Protein AF-A0A1Y3AWT3-F1 (afdb_monomer)

Mean predicted aligned error: 4.54 Å

Nearest PDB structures (foldseek):
  6edx-assembly1_A  TM=7.654E-01  e=1.043E-03  Homo sapiens
  1xtn-assembly1_A  TM=6.943E-01  e=1.266E-03  Mus musculus
  4oxw-assembly1_A  TM=8.667E-01  e=3.185E-02  synthetic construct
  6ywy-assembly1_F  TM=4.724E-01  e=2.559E+00  Neurospora crassa
  3f02-assembly2_B  TM=3.734E-01  e=1.629E+00  Homo sapiens

Foldseek 3Di:
DDKDKDFPDKDWDAPPVVRDIFIWTWMWIDDDPDIDTDIDGPVCPDPVNVVVVVVVVVD

Organism: Euroglyphus maynei (NCBI:txid6958)

Secondary structure (DSSP, 8-state):
--EEEEEEEEEEEEEGGGTEEEEEEEEEEEETTEEEEEEEEGGG--HHHHHHHHHHH--

Radius of gyration: 13.36 Å; Cα contacts (8 Å, |Δi|>4): 83; chains: 1; bounding box: 39×22×28 Å

Solvent-accessible surface area (backbone atoms only — not comparable to full-atom values): 3654 Å² total; per-residue (Å²): 132,69,78,47,75,48,76,79,47,73,47,80,46,70,45,72,95,70,77,40,74,47,61,36,34,38,33,44,36,38,47,85,93,47,74,49,79,47,80,44,39,79,91,56,76,41,73,68,52,51,52,55,50,51,52,69,72,69,106

Sequence (59 aa):
MAITAHVESSEVWEQQLKNKKFTVYKIIVEYGQQSWMFYRRYNEFTEETISIFTSKITG

Structure (mmCIF, N/CA/C/O backbone):
data_AF-A0A1Y3AWT3-F1
#
_entry.id   AF-A0A1Y3AWT3-F1
#
loop_
_atom_site.group_PDB
_atom_site.id
_atom_site.type_symbol
_atom_site.label_atom_id
_atom_site.label_alt_id
_atom_site.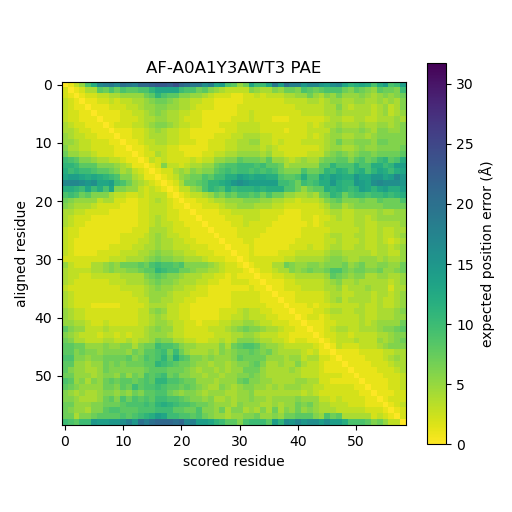label_comp_id
_atom_site.label_asym_id
_atom_site.label_entity_id
_atom_site.label_seq_id
_atom_site.pdbx_PDB_ins_code
_atom_site.Cartn_x
_atom_site.Cartn_y
_atom_site.Cartn_z
_atom_site.occupancy
_atom_site.B_iso_or_equiv
_atom_site.auth_seq_id
_atom_site.auth_comp_id
_atom_site.auth_asym_id
_atom_site.auth_atom_id
_atom_site.pdbx_PDB_model_num
ATOM 1 N N . MET A 1 1 ? -14.784 -4.992 13.966 1.00 70.25 1 MET A N 1
ATOM 2 C CA . MET A 1 1 ? -14.476 -3.755 13.212 1.00 70.25 1 MET A CA 1
ATOM 3 C C . MET A 1 1 ? -13.749 -4.156 11.941 1.00 70.25 1 MET A C 1
ATOM 5 O O . MET A 1 1 ? -13.021 -5.139 11.987 1.00 70.25 1 MET A O 1
ATOM 9 N N . ALA A 1 2 ? -13.991 -3.479 10.820 1.00 83.81 2 ALA A N 1
ATOM 10 C CA . ALA A 1 2 ? -13.259 -3.753 9.584 1.00 83.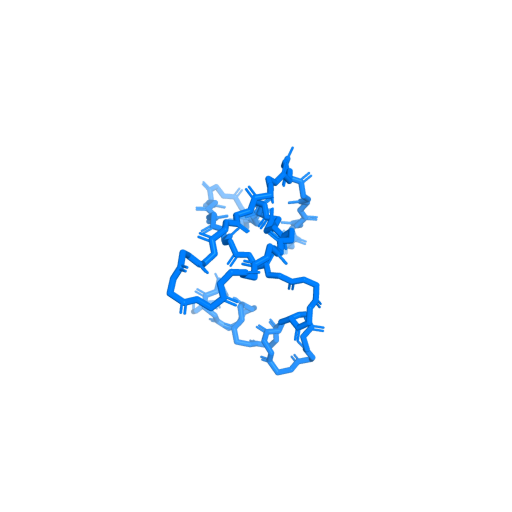81 2 ALA A CA 1
ATOM 11 C C . ALA A 1 2 ? -11.908 -3.027 9.610 1.00 83.81 2 ALA A C 1
ATOM 13 O O . ALA A 1 2 ? -11.815 -1.936 10.170 1.00 83.81 2 ALA A O 1
ATOM 14 N N . ILE A 1 3 ? -10.887 -3.640 9.016 1.00 88.81 3 ILE A N 1
ATOM 15 C CA . ILE A 1 3 ? -9.626 -2.964 8.708 1.00 88.81 3 ILE A CA 1
ATOM 16 C C . ILE A 1 3 ? -9.792 -2.360 7.317 1.00 88.81 3 ILE A C 1
ATOM 18 O O . ILE A 1 3 ? -10.113 -3.082 6.370 1.00 88.81 3 ILE A O 1
ATOM 22 N N . THR A 1 4 ? -9.585 -1.055 7.193 1.00 91.75 4 THR A N 1
ATOM 23 C CA . THR A 1 4 ? -9.580 -0.356 5.905 1.00 91.75 4 THR A CA 1
ATOM 24 C C . THR A 1 4 ? -8.164 0.081 5.581 1.00 91.75 4 THR A C 1
ATOM 26 O O . THR A 1 4 ? -7.441 0.576 6.439 1.00 91.75 4 THR A O 1
ATOM 29 N N . ALA A 1 5 ? -7.750 -0.123 4.333 1.00 91.56 5 ALA A N 1
ATOM 30 C CA . ALA A 1 5 ? -6.454 0.313 3.840 1.00 91.56 5 ALA A CA 1
ATOM 31 C C . ALA A 1 5 ? -6.642 1.018 2.500 1.00 91.56 5 ALA A C 1
ATOM 33 O O . ALA A 1 5 ? -7.359 0.520 1.630 1.00 91.56 5 ALA A O 1
ATOM 34 N N . HIS A 1 6 ? -5.991 2.163 2.329 1.00 93.31 6 HIS A N 1
ATOM 35 C CA . HIS A 1 6 ? -5.992 2.890 1.068 1.00 93.31 6 HIS A CA 1
ATOM 36 C C . HIS A 1 6 ? -4.638 3.548 0.812 1.00 93.31 6 HIS A C 1
ATOM 38 O O . HIS A 1 6 ? -3.872 3.847 1.729 1.00 93.31 6 HIS A O 1
ATOM 44 N N . VAL A 1 7 ? -4.338 3.756 -0.466 1.00 95.56 7 VAL A N 1
ATOM 45 C CA . VAL A 1 7 ? -3.181 4.544 -0.890 1.00 95.56 7 VAL A CA 1
ATOM 46 C C . VAL A 1 7 ? -3.607 6.006 -0.902 1.00 95.56 7 VAL A C 1
ATOM 48 O O . VAL A 1 7 ? -4.517 6.373 -1.639 1.00 95.56 7 VAL A O 1
ATOM 51 N N . GLU A 1 8 ? -2.964 6.828 -0.080 1.00 97.56 8 GLU A N 1
ATOM 52 C CA . GLU A 1 8 ? -3.244 8.26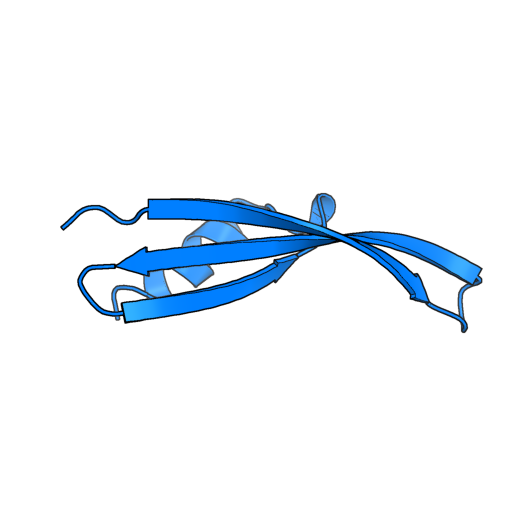6 0.001 1.00 97.56 8 GLU A CA 1
ATOM 53 C C . GLU A 1 8 ? -2.490 9.031 -1.091 1.00 97.56 8 GLU A C 1
ATOM 55 O O . GLU A 1 8 ? -3.039 9.918 -1.740 1.00 97.56 8 GLU A O 1
ATOM 60 N N . SER A 1 9 ? -1.223 8.675 -1.31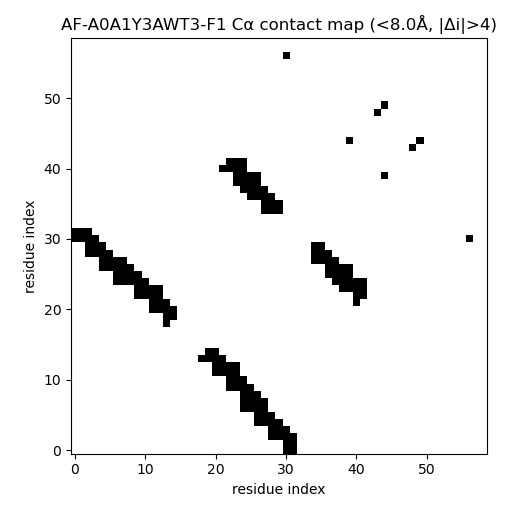7 1.00 97.50 9 SER A N 1
ATOM 61 C CA . SER A 1 9 ? -0.379 9.307 -2.329 1.00 97.50 9 SER A CA 1
ATOM 62 C C . SER A 1 9 ? 0.749 8.386 -2.795 1.00 97.50 9 SER A C 1
ATOM 64 O O . SER A 1 9 ? 1.022 7.334 -2.209 1.00 97.50 9 SER A O 1
ATOM 66 N N . SER A 1 10 ? 1.425 8.791 -3.870 1.00 97.31 10 SER A N 1
ATOM 67 C CA . SER A 1 10 ? 2.641 8.142 -4.358 1.00 97.31 10 SER A CA 1
ATOM 68 C C . SER A 1 10 ? 3.696 9.175 -4.724 1.00 97.31 10 SER A C 1
ATOM 70 O O . SER A 1 10 ? 3.374 10.198 -5.327 1.00 97.31 10 SER A O 1
ATOM 72 N N . GLU A 1 11 ? 4.954 8.864 -4.439 1.00 96.69 11 GLU A N 1
ATOM 73 C CA . GLU A 1 11 ? 6.104 9.718 -4.728 1.00 96.69 11 GLU A CA 1
ATOM 74 C C . GLU A 1 11 ? 7.200 8.919 -5.436 1.00 96.69 11 GLU A C 1
ATOM 76 O O . GLU A 1 11 ? 7.327 7.707 -5.251 1.00 96.69 11 GLU A O 1
ATOM 81 N N . VAL A 1 12 ? 8.022 9.596 -6.240 1.00 95.81 12 VAL A N 1
ATOM 82 C CA . VAL A 1 12 ? 9.239 8.998 -6.801 1.00 95.81 12 VAL A CA 1
ATOM 83 C C . VAL A 1 12 ? 10.402 9.342 -5.887 1.00 95.81 12 VAL A C 1
ATOM 85 O O . VAL A 1 12 ? 10.748 10.510 -5.729 1.00 95.81 12 VAL A O 1
ATOM 88 N N . TRP A 1 13 ? 11.017 8.321 -5.302 1.00 94.62 13 TRP A N 1
ATOM 89 C CA . TRP A 1 13 ? 12.224 8.468 -4.499 1.00 94.62 13 TRP A CA 1
ATOM 90 C C . TRP A 1 13 ? 13.442 8.030 -5.305 1.00 94.62 13 TRP A C 1
ATOM 92 O O . TRP A 1 13 ? 13.379 7.117 -6.133 1.00 94.62 13 TRP A O 1
ATOM 102 N N . GLU A 1 14 ? 14.568 8.690 -5.058 1.00 92.94 14 GLU A N 1
ATOM 103 C CA . GLU A 1 14 ? 15.832 8.414 -5.728 1.00 92.94 14 GLU A CA 1
ATOM 104 C C . GLU A 1 14 ? 16.889 7.982 -4.715 1.00 92.94 14 GLU A C 1
ATOM 106 O O . GLU A 1 14 ? 17.260 8.722 -3.803 1.00 92.94 14 GLU A O 1
ATOM 111 N N . GLN A 1 15 ? 17.416 6.774 -4.896 1.00 88.81 15 GLN A N 1
ATOM 112 C CA . GLN A 1 15 ? 18.597 6.322 -4.177 1.00 88.81 15 GLN A CA 1
ATOM 113 C C . GLN A 1 15 ? 19.841 6.832 -4.908 1.00 88.81 15 GLN A C 1
ATOM 115 O O . GLN A 1 15 ? 20.337 6.180 -5.830 1.00 88.81 15 GLN A O 1
ATOM 120 N N . GLN A 1 16 ? 20.348 7.982 -4.451 1.00 83.62 16 GLN A N 1
ATOM 121 C CA . GLN A 1 16 ? 21.495 8.700 -5.027 1.00 83.62 16 GLN A CA 1
ATOM 122 C C . GLN A 1 16 ? 22.707 7.784 -5.272 1.00 83.62 16 GLN A C 1
ATOM 124 O O . GLN A 1 16 ? 23.256 7.748 -6.368 1.00 83.62 16 GLN A O 1
ATOM 129 N N . LEU A 1 17 ? 23.057 6.940 -4.293 1.00 81.69 17 LEU A N 1
ATOM 130 C CA . LEU A 1 17 ? 24.208 6.026 -4.374 1.00 81.69 17 LEU A CA 1
ATOM 131 C C . LEU A 1 17 ? 24.110 4.964 -5.482 1.00 81.69 17 LEU A C 1
ATOM 133 O O . LEU A 1 17 ? 25.127 4.400 -5.871 1.00 81.69 17 LEU A O 1
ATOM 137 N N . LYS A 1 18 ? 22.902 4.646 -5.960 1.00 84.31 18 LYS A N 1
ATOM 138 C CA . LYS A 1 18 ? 22.678 3.619 -6.993 1.00 84.31 18 LYS A CA 1
ATOM 139 C C . LYS A 1 18 ? 22.078 4.188 -8.276 1.00 84.31 18 LYS A C 1
ATOM 141 O O . LYS A 1 18 ? 21.700 3.401 -9.140 1.00 84.31 18 LYS A O 1
ATOM 146 N N . ASN A 1 19 ? 21.947 5.517 -8.372 1.00 88.12 19 ASN A N 1
ATOM 147 C CA . ASN A 1 19 ? 21.248 6.216 -9.453 1.00 88.12 19 ASN A CA 1
ATOM 148 C C . ASN A 1 19 ? 19.914 5.533 -9.821 1.00 88.12 19 ASN A C 1
ATOM 150 O O . ASN A 1 19 ? 19.598 5.301 -10.989 1.00 88.12 19 ASN A O 1
ATOM 154 N N . LYS A 1 20 ? 19.175 5.090 -8.795 1.00 91.19 20 LYS A N 1
ATOM 155 C CA . LYS A 1 20 ? 17.981 4.258 -8.958 1.00 91.19 20 LYS A CA 1
ATOM 156 C C . LYS A 1 20 ? 16.767 4.994 -8.431 1.00 91.19 20 LYS A C 1
ATOM 158 O O . LYS A 1 20 ? 16.707 5.326 -7.248 1.00 91.19 20 LYS A O 1
ATOM 163 N N . LYS A 1 21 ? 15.780 5.167 -9.304 1.00 93.38 21 LYS A N 1
ATOM 164 C CA . LYS A 1 21 ? 14.474 5.733 -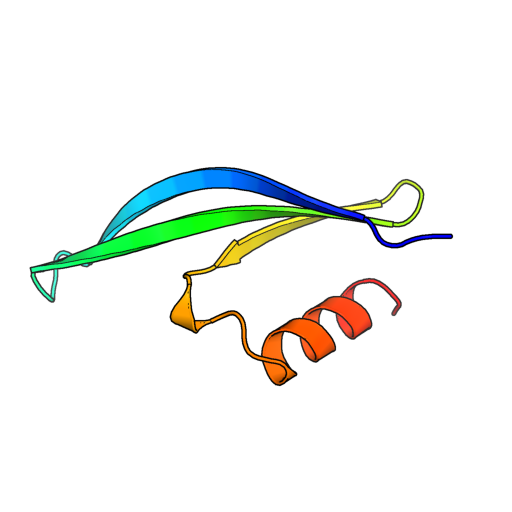8.973 1.00 93.38 21 LYS A CA 1
ATOM 165 C C . LYS A 1 21 ? 13.468 4.619 -8.709 1.00 93.38 21 LYS A C 1
ATOM 167 O O . LYS A 1 21 ? 13.525 3.562 -9.342 1.00 93.38 21 LYS A O 1
ATOM 172 N N . PHE A 1 22 ? 12.571 4.837 -7.761 1.00 93.88 22 PHE A N 1
ATOM 173 C CA . PHE A 1 22 ? 11.476 3.921 -7.461 1.00 93.88 22 PHE A CA 1
ATOM 174 C C . PHE A 1 22 ? 10.272 4.679 -6.915 1.00 93.88 22 PHE A C 1
ATOM 176 O O . PHE A 1 22 ? 10.414 5.678 -6.215 1.00 93.88 22 PHE A O 1
ATOM 183 N N . THR A 1 23 ? 9.084 4.175 -7.228 1.00 96.25 23 THR A N 1
ATOM 184 C CA . THR A 1 23 ? 7.832 4.693 -6.680 1.00 96.25 23 THR A CA 1
ATOM 185 C C . THR A 1 23 ? 7.613 4.144 -5.276 1.00 96.25 23 THR A C 1
ATOM 187 O O . THR A 1 23 ? 7.717 2.933 -5.053 1.00 96.25 23 THR A O 1
ATOM 190 N N . VAL A 1 24 ? 7.293 5.035 -4.345 1.00 96.81 24 VAL A N 1
ATOM 191 C CA . VAL A 1 24 ? 6.904 4.726 -2.971 1.00 96.81 24 VAL A CA 1
ATOM 192 C C . VAL A 1 24 ? 5.465 5.179 -2.769 1.00 96.81 24 VAL A C 1
ATOM 194 O O . VAL A 1 24 ? 5.108 6.308 -3.095 1.00 96.81 24 VAL A O 1
ATOM 197 N N . TYR A 1 25 ? 4.641 4.286 -2.239 1.00 96.38 25 TYR A N 1
ATOM 198 C CA . TYR A 1 25 ? 3.244 4.535 -1.917 1.00 96.38 25 TYR A CA 1
ATOM 199 C C . TYR A 1 25 ? 3.111 4.850 -0.431 1.00 96.38 25 TYR A C 1
ATOM 201 O O . TYR A 1 25 ? 3.629 4.100 0.404 1.00 96.38 25 TYR A O 1
ATOM 209 N N . LYS A 1 26 ? 2.398 5.933 -0.117 1.00 96.31 26 LYS A N 1
ATOM 210 C CA . LYS A 1 26 ? 1.936 6.262 1.231 1.00 96.31 26 LYS A CA 1
ATOM 211 C C . LYS A 1 26 ? 0.597 5.567 1.450 1.00 96.31 26 LYS A C 1
ATOM 213 O O . LYS A 1 26 ? -0.381 5.855 0.761 1.00 96.31 26 LYS A O 1
ATOM 218 N N . ILE A 1 27 ? 0.571 4.629 2.382 1.00 95.12 27 ILE A N 1
ATOM 219 C CA . ILE A 1 27 ? -0.592 3.801 2.692 1.00 95.12 27 ILE A CA 1
ATOM 220 C C . ILE A 1 27 ? -1.089 4.198 4.072 1.00 95.12 27 ILE A C 1
ATOM 222 O O . ILE A 1 27 ? -0.309 4.204 5.028 1.00 95.12 27 ILE A O 1
ATOM 226 N N . ILE A 1 28 ? -2.382 4.478 4.167 1.00 94.69 28 ILE A N 1
ATOM 227 C CA . ILE A 1 28 ? -3.072 4.701 5.431 1.00 94.69 28 ILE A CA 1
ATOM 228 C C . ILE A 1 28 ? -3.901 3.461 5.736 1.00 94.69 28 ILE A C 1
ATOM 230 O O . ILE A 1 28 ? -4.649 2.975 4.882 1.00 94.69 28 ILE A O 1
ATOM 234 N N . VAL A 1 29 ? -3.727 2.932 6.945 1.00 92.81 29 VAL A N 1
ATOM 235 C CA . VAL A 1 29 ? -4.509 1.806 7.456 1.00 92.81 29 VAL A CA 1
ATOM 236 C C . VAL A 1 29 ? -5.226 2.241 8.717 1.00 92.81 29 VAL A C 1
ATOM 238 O O . VAL A 1 29 ? -4.610 2.830 9.603 1.00 92.81 29 VAL A O 1
ATOM 241 N N . GLU A 1 30 ? -6.515 1.945 8.797 1.00 92.25 30 GLU A N 1
ATOM 242 C CA . GLU A 1 30 ? -7.389 2.371 9.882 1.00 92.25 30 GLU A CA 1
ATOM 243 C C . GLU A 1 30 ? -8.065 1.153 10.515 1.00 92.25 30 GLU A C 1
ATOM 245 O O . GLU A 1 30 ? -8.524 0.230 9.832 1.00 92.25 30 GLU A O 1
ATOM 250 N N . TYR A 1 31 ? -8.121 1.154 11.846 1.00 91.00 31 TYR A N 1
ATOM 251 C CA . TYR A 1 31 ? -8.831 0.159 12.639 1.00 91.00 31 TYR A CA 1
ATOM 252 C C . TYR A 1 31 ? -9.489 0.840 13.842 1.00 91.00 31 TYR A C 1
ATOM 254 O O . TYR A 1 31 ? -8.836 1.259 14.801 1.00 91.00 31 TYR A O 1
ATOM 262 N N . GLY A 1 32 ? -10.813 0.985 13.780 1.00 88.44 32 GLY A N 1
ATOM 263 C CA . GLY A 1 32 ? -11.567 1.726 14.788 1.00 88.44 32 GLY A CA 1
ATOM 264 C C . GLY A 1 32 ? -11.203 3.211 14.796 1.00 88.44 32 GLY A C 1
ATOM 265 O O . GLY A 1 32 ? -11.470 3.906 13.825 1.00 88.44 32 GLY A O 1
ATOM 266 N N . GLN A 1 33 ? -10.633 3.699 15.899 1.00 89.88 33 GLN A N 1
ATOM 267 C CA . GLN A 1 33 ? -10.169 5.091 16.038 1.00 89.88 33 GLN A CA 1
ATOM 268 C C . GLN A 1 33 ? -8.656 5.245 15.823 1.00 89.88 33 GLN A C 1
ATOM 270 O O . GLN A 1 33 ? -8.127 6.347 15.947 1.00 89.88 33 GLN A O 1
ATOM 275 N N . GLN A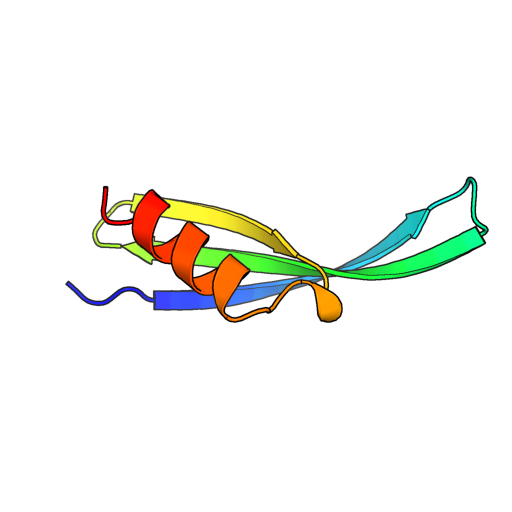 1 34 ? -7.951 4.147 15.548 1.00 91.62 34 GLN A N 1
ATOM 276 C CA . GLN A 1 34 ? -6.508 4.152 15.345 1.00 91.62 34 GLN A CA 1
ATOM 277 C C . GLN A 1 34 ? -6.183 4.152 13.853 1.00 91.62 34 GLN A C 1
ATOM 279 O O . GLN A 1 34 ? -6.861 3.497 13.058 1.00 91.62 34 GLN A O 1
ATOM 284 N N . SER A 1 35 ? -5.124 4.872 13.490 1.00 92.69 35 SER A N 1
ATOM 285 C CA . SER A 1 35 ? -4.590 4.900 12.136 1.00 92.69 35 SER A CA 1
ATOM 286 C C . SER A 1 35 ? -3.069 4.775 12.141 1.00 92.69 35 SER A C 1
ATOM 288 O O . SER A 1 35 ? -2.382 5.236 13.056 1.00 92.69 35 SER A O 1
ATOM 290 N N . TRP A 1 36 ? -2.541 4.137 11.100 1.00 92.88 36 TRP A N 1
ATOM 291 C CA . TRP A 1 36 ? -1.112 3.964 10.872 1.00 92.88 36 TRP A CA 1
ATOM 292 C C . TRP A 1 36 ? -0.757 4.363 9.448 1.00 92.88 36 TRP A C 1
ATOM 294 O O . TRP A 1 36 ? -1.523 4.146 8.510 1.00 92.88 36 TRP A O 1
ATOM 304 N N . MET A 1 37 ? 0.444 4.914 9.301 1.00 94.06 37 MET A N 1
ATOM 305 C CA . MET A 1 37 ? 1.003 5.329 8.022 1.00 94.06 37 MET A CA 1
ATOM 306 C C . MET A 1 37 ? 2.193 4.445 7.659 1.00 94.06 37 MET A C 1
ATOM 308 O O . MET A 1 37 ? 3.125 4.280 8.451 1.00 94.06 37 MET A O 1
ATOM 312 N N . PHE A 1 38 ? 2.188 3.922 6.435 1.00 91.62 38 PHE A N 1
ATOM 313 C CA . PHE A 1 38 ? 3.259 3.089 5.903 1.00 91.62 38 PHE A CA 1
ATOM 314 C C . PHE A 1 38 ? 3.753 3.609 4.558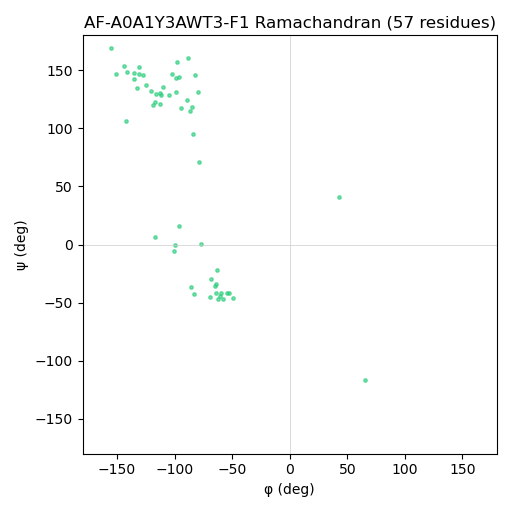 1.00 91.62 38 PHE A C 1
ATOM 316 O O . PHE A 1 38 ? 2.976 4.074 3.732 1.00 91.62 38 PHE A O 1
ATOM 323 N N . TYR A 1 39 ? 5.053 3.452 4.323 1.00 93.50 39 TYR A N 1
ATOM 324 C CA . TYR A 1 39 ? 5.685 3.706 3.033 1.00 93.50 39 TYR A CA 1
ATOM 325 C C . TYR A 1 39 ? 6.183 2.385 2.459 1.00 93.50 39 TYR A C 1
ATOM 327 O O . TYR A 1 39 ? 6.972 1.688 3.111 1.00 93.50 39 TYR A O 1
ATOM 335 N N . ARG A 1 40 ? 5.706 2.012 1.270 1.00 93.44 40 ARG A N 1
ATOM 336 C CA . ARG A 1 40 ? 6.092 0.761 0.602 1.00 93.44 40 ARG A CA 1
ATOM 337 C C . ARG A 1 40 ? 6.243 0.933 -0.898 1.00 93.44 40 ARG A C 1
ATOM 339 O O . ARG A 1 40 ? 5.545 1.725 -1.522 1.00 93.44 40 ARG A O 1
ATOM 346 N N . ARG A 1 41 ? 7.150 0.162 -1.484 1.00 94.19 41 ARG A N 1
ATOM 347 C CA . ARG A 1 41 ? 7.306 0.001 -2.933 1.00 94.19 41 ARG A CA 1
ATOM 348 C C . ARG A 1 41 ? 6.405 -1.122 -3.433 1.00 94.19 41 ARG A C 1
ATOM 350 O O . ARG A 1 41 ? 6.032 -2.011 -2.675 1.00 94.19 41 ARG A O 1
ATOM 357 N N . TYR A 1 42 ? 6.133 -1.135 -4.738 1.00 90.00 42 TYR A N 1
ATOM 358 C CA . TYR A 1 42 ? 5.318 -2.185 -5.364 1.00 90.00 42 TYR A CA 1
ATOM 359 C C . TYR A 1 42 ? 5.823 -3.607 -5.050 1.00 90.00 42 TYR A C 1
ATOM 361 O O . TYR A 1 42 ? 5.052 -4.505 -4.737 1.00 90.00 42 TYR A O 1
ATOM 369 N N . ASN A 1 43 ? 7.141 -3.809 -5.078 1.00 90.88 43 ASN A N 1
ATOM 370 C CA . ASN A 1 43 ? 7.754 -5.117 -4.844 1.00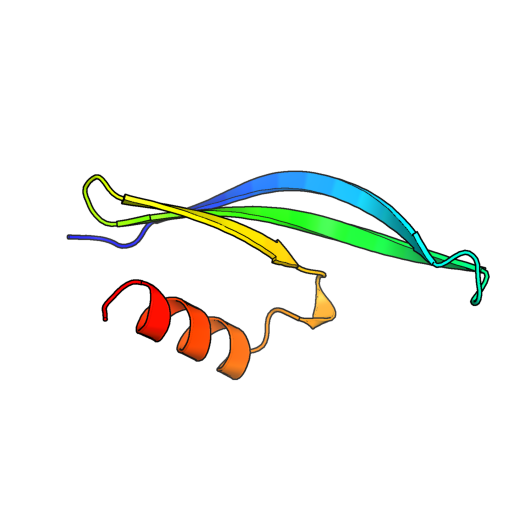 90.88 43 ASN A CA 1
ATOM 371 C C . ASN A 1 43 ? 7.806 -5.537 -3.364 1.00 90.88 43 ASN A C 1
ATOM 373 O O . ASN A 1 43 ? 8.342 -6.597 -3.062 1.00 90.88 43 ASN A O 1
ATOM 377 N N . GLU A 1 44 ? 7.301 -4.708 -2.452 1.00 89.62 44 GLU A N 1
ATOM 378 C CA . GLU A 1 44 ? 7.218 -5.009 -1.020 1.00 89.62 44 GLU A CA 1
ATOM 379 C C . GLU A 1 44 ? 5.811 -5.459 -0.613 1.00 89.62 44 GLU A C 1
ATOM 381 O O . GLU A 1 44 ? 5.611 -5.876 0.522 1.00 89.62 44 GLU A O 1
ATOM 386 N N . PHE A 1 45 ? 4.832 -5.419 -1.523 1.00 87.81 45 PHE A N 1
ATOM 387 C CA . PHE A 1 45 ? 3.505 -5.985 -1.288 1.00 87.81 45 PHE A CA 1
ATOM 388 C C . PHE A 1 45 ? 3.529 -7.504 -1.478 1.00 87.81 45 PHE A C 1
ATOM 390 O O . PHE A 1 45 ? 3.018 -8.040 -2.458 1.00 87.81 45 PHE A O 1
ATOM 397 N N . THR A 1 46 ? 4.167 -8.197 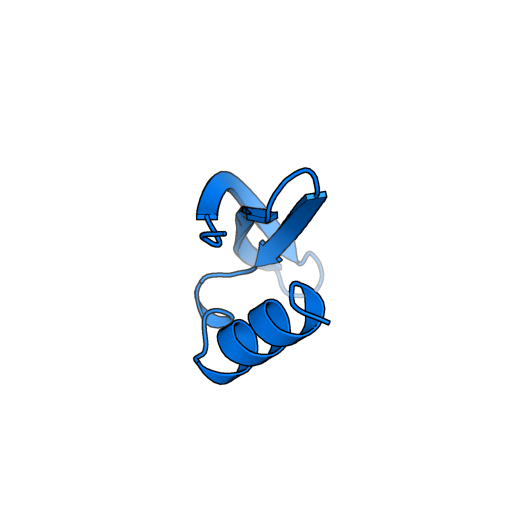-0.539 1.00 89.00 46 THR A N 1
ATOM 398 C CA . THR A 1 46 ? 4.143 -9.660 -0.441 1.00 89.00 46 THR A CA 1
ATOM 399 C C . THR A 1 46 ? 3.101 -10.112 0.580 1.00 89.00 46 THR A C 1
ATOM 401 O O . THR A 1 46 ? 2.757 -9.358 1.492 1.00 89.00 46 THR A O 1
ATOM 404 N N . GLU A 1 47 ? 2.626 -11.356 0.467 1.00 84.62 47 GLU A N 1
ATOM 405 C CA . GLU A 1 47 ? 1.707 -11.953 1.452 1.00 84.62 47 GLU A CA 1
ATOM 406 C C . GLU A 1 47 ? 2.271 -11.882 2.878 1.00 84.62 47 GLU A C 1
ATOM 408 O O . GLU A 1 47 ? 1.569 -11.501 3.813 1.00 84.62 47 GLU A O 1
ATOM 413 N N . GLU A 1 48 ? 3.567 -12.155 3.035 1.00 82.06 48 GLU A N 1
ATOM 414 C CA . GLU A 1 48 ? 4.270 -12.061 4.316 1.00 82.06 48 GLU A CA 1
ATOM 415 C C . GLU A 1 48 ? 4.232 -10.636 4.888 1.00 82.06 48 GLU A C 1
ATOM 417 O O . GLU A 1 48 ? 3.921 -10.431 6.063 1.00 82.06 48 GLU A O 1
ATOM 422 N N . THR A 1 49 ? 4.476 -9.631 4.045 1.00 82.12 49 THR A N 1
ATOM 423 C CA . THR A 1 49 ? 4.436 -8.225 4.461 1.00 82.12 49 THR A CA 1
ATOM 424 C C . THR A 1 49 ? 3.030 -7.819 4.898 1.00 82.12 49 THR A C 1
ATOM 426 O O . THR A 1 49 ? 2.877 -7.146 5.918 1.00 82.12 49 THR A O 1
ATOM 429 N N . ILE A 1 50 ? 2.001 -8.262 4.168 1.00 80.69 50 ILE A N 1
ATOM 430 C CA . ILE A 1 50 ? 0.596 -8.022 4.520 1.00 80.69 50 ILE A CA 1
ATOM 431 C C . ILE A 1 50 ? 0.272 -8.670 5.872 1.00 80.69 50 ILE A C 1
ATOM 433 O O . ILE A 1 50 ? -0.257 -7.996 6.754 1.00 80.69 50 ILE A O 1
ATOM 437 N N . SER A 1 51 ? 0.668 -9.928 6.079 1.00 82.94 51 SER A N 1
ATOM 438 C CA . SER A 1 51 ? 0.436 -10.649 7.337 1.00 82.94 51 SER A CA 1
ATOM 439 C C . SER A 1 51 ? 1.084 -9.957 8.543 1.00 82.94 51 SER A C 1
ATOM 441 O O . SER A 1 51 ? 0.466 -9.853 9.603 1.00 82.94 51 SER A O 1
ATOM 443 N N . ILE A 1 52 ? 2.315 -9.452 8.394 1.00 81.44 52 ILE A N 1
ATOM 444 C CA . ILE A 1 52 ? 3.020 -8.706 9.452 1.00 81.44 52 ILE A CA 1
ATOM 445 C C . ILE A 1 52 ? 2.306 -7.388 9.777 1.00 81.44 52 ILE A C 1
ATOM 447 O O . ILE A 1 52 ? 2.299 -6.949 10.927 1.00 81.44 52 ILE A O 1
ATOM 451 N N . PHE A 1 53 ? 1.727 -6.717 8.781 1.00 80.31 53 PHE A N 1
ATOM 452 C CA . PHE A 1 53 ? 0.974 -5.491 9.030 1.00 80.31 53 PHE A CA 1
ATOM 453 C C . PHE A 1 53 ? -0.317 -5.757 9.782 1.00 80.31 53 PHE A C 1
ATOM 455 O O . PHE A 1 53 ? -0.601 -5.057 10.752 1.00 80.31 53 PHE A O 1
ATOM 462 N N . THR A 1 54 ? -1.067 -6.780 9.374 1.00 79.38 54 THR A N 1
ATOM 463 C CA . THR A 1 54 ? -2.302 -7.154 10.059 1.00 79.38 54 THR A CA 1
ATOM 464 C C . THR A 1 54 ? -2.028 -7.480 11.523 1.00 79.38 54 THR A C 1
ATOM 466 O O . THR A 1 54 ? -2.684 -6.906 12.384 1.00 79.38 54 THR A O 1
ATOM 469 N N . SER A 1 55 ? -1.001 -8.285 11.826 1.00 82.44 55 SER A N 1
ATOM 470 C CA . SER A 1 55 ? -0.673 -8.636 13.215 1.00 82.44 55 SER A CA 1
ATOM 471 C C . SER A 1 55 ? -0.241 -7.440 14.068 1.00 82.44 55 SER A C 1
ATOM 473 O O . SER A 1 55 ? -0.571 -7.389 15.248 1.00 82.44 55 SER A O 1
ATOM 475 N N . LYS A 1 56 ? 0.449 -6.448 13.489 1.00 79.12 56 LYS A N 1
ATOM 476 C CA . LYS A 1 56 ? 0.812 -5.204 14.194 1.00 79.12 56 LYS A CA 1
ATOM 477 C C . LYS A 1 56 ? -0.387 -4.317 14.520 1.00 79.12 56 LYS A C 1
ATOM 479 O O . LYS A 1 56 ? -0.327 -3.562 15.483 1.00 79.12 56 LYS A O 1
ATOM 484 N N . ILE A 1 57 ? -1.426 -4.368 13.693 1.00 80.38 57 ILE A N 1
ATOM 485 C CA . ILE A 1 57 ? -2.628 -3.537 13.827 1.00 80.38 57 ILE A CA 1
ATOM 486 C C . ILE A 1 57 ? -3.635 -4.181 14.779 1.00 80.38 57 ILE A C 1
ATOM 488 O O . ILE A 1 57 ? -4.297 -3.482 15.539 1.00 80.38 57 ILE A O 1
ATOM 492 N N . THR A 1 58 ? -3.748 -5.508 14.751 1.00 78.50 58 THR A N 1
ATOM 493 C CA . THR A 1 58 ? -4.718 -6.268 15.552 1.00 78.50 58 THR A CA 1
ATOM 494 C C . THR A 1 58 ? -4.146 -6.812 16.861 1.00 78.50 58 THR A C 1
ATOM 496 O O . THR A 1 58 ? -4.737 -7.751 17.388 1.00 78.50 58 THR A O 1
ATOM 499 N N . GLY A 1 59 ? -2.989 -6.302 17.304 1.00 64.75 59 GLY A N 1
ATOM 500 C CA . GLY A 1 59 ? -2.217 -6.805 18.450 1.00 64.75 59 GLY A CA 1
ATOM 501 C C . GLY A 1 59 ? -3.047 -7.208 19.662 1.00 64.75 59 GLY A C 1
ATOM 502 O O . GLY A 1 59 ? -3.982 -6.455 20.017 1.00 64.75 59 GLY A O 1
#

pLDDT: mean 89.03, std 6.88, range [64.75, 97.56]

InterPro domains:
  IPR036871 PX domain superfamily [G3DSA:3.30.1520.10] (2-47)
  IPR036871 PX domain superfamily [SSF64268] (4-46)